Protein AF-A0A7Y4Y0A0-F1 (afdb_monomer_lite)

pLDDT: mean 89.07, std 7.07, range [52.88, 96.69]

Sequence (64 aa):
MMTFQIVQQQFLAHLRNPKQVAAPIGFNASRVGVYVDFLYNKFNDSLSACFPVTQQLLGELAWQ

Radius of gyration: 15.24 Å; chains: 1; bounding box: 42×18×36 Å

Secondary structure (DSSP, 8-state):
--HHHHHHHHHHHHHH-TTTSPPPTTS-HHHHHHHHHHHHHHHHHHHHHH-HHHHHHH-HHHH-

Structure (mmCIF, N/CA/C/O backbone):
data_AF-A0A7Y4Y0A0-F1
#
_entry.id   AF-A0A7Y4Y0A0-F1
#
loop_
_atom_site.group_PDB
_atom_site.id
_atom_site.type_symbol
_atom_site.label_atom_id
_atom_site.label_alt_id
_atom_site.label_comp_id
_atom_site.label_asym_id
_atom_site.label_entity_id
_atom_site.label_seq_id
_atom_site.pdbx_PDB_ins_code
_atom_site.Cartn_x
_atom_site.Cartn_y
_atom_site.Cartn_z
_atom_site.occupancy
_atom_site.B_iso_or_equiv
_atom_site.auth_seq_id
_atom_site.auth_comp_id
_atom_site.auth_asym_id
_atom_site.auth_atom_id
_atom_site.pdbx_PDB_model_num
ATOM 1 N N . MET A 1 1 ? 27.727 7.449 -14.133 1.00 52.88 1 MET A N 1
ATOM 2 C CA . MET A 1 1 ? 27.590 6.943 -12.750 1.00 52.88 1 MET A CA 1
ATOM 3 C C . MET A 1 1 ? 26.216 7.362 -12.212 1.00 52.88 1 MET A C 1
ATOM 5 O O . MET A 1 1 ? 26.151 8.288 -11.432 1.00 52.88 1 MET A O 1
ATOM 9 N N . MET A 1 2 ? 25.113 6.784 -12.719 1.00 56.41 2 MET A N 1
ATOM 10 C CA . MET A 1 2 ? 23.732 7.191 -12.352 1.00 56.41 2 MET A CA 1
ATOM 11 C C . MET A 1 2 ? 22.655 6.105 -12.577 1.00 56.41 2 MET A C 1
ATOM 13 O O . MET A 1 2 ? 21.495 6.318 -12.254 1.00 56.41 2 MET A O 1
ATOM 17 N N . THR A 1 3 ? 22.983 4.923 -13.108 1.00 78.44 3 THR A N 1
ATOM 18 C CA . THR A 1 3 ? 21.962 3.935 -13.508 1.00 78.44 3 THR A CA 1
ATOM 19 C C . THR A 1 3 ? 21.241 3.302 -12.315 1.00 78.44 3 THR A C 1
ATOM 21 O O . THR A 1 3 ? 20.025 3.158 -12.335 1.00 78.44 3 THR A O 1
ATOM 24 N N . PHE A 1 4 ? 21.971 2.979 -11.242 1.00 85.62 4 PHE A N 1
ATOM 25 C CA . PHE A 1 4 ? 21.384 2.358 -10.050 1.00 85.62 4 PHE A CA 1
ATOM 26 C C . PHE A 1 4 ? 20.404 3.288 -9.323 1.00 85.62 4 PHE A C 1
ATOM 28 O O . PHE A 1 4 ? 19.314 2.864 -8.956 1.00 85.62 4 PHE A O 1
ATOM 35 N N . GLN A 1 5 ? 20.756 4.567 -9.157 1.00 89.56 5 GLN A N 1
ATOM 36 C CA . GLN A 1 5 ? 19.894 5.539 -8.478 1.00 89.56 5 GLN A CA 1
ATOM 37 C C . GLN A 1 5 ? 18.594 5.785 -9.253 1.00 89.56 5 GLN A C 1
ATOM 39 O O . GLN A 1 5 ? 17.533 5.861 -8.641 1.00 89.56 5 GLN A O 1
ATOM 44 N N . ILE A 1 6 ? 18.661 5.835 -10.589 1.00 88.81 6 ILE A N 1
ATOM 45 C CA . ILE A 1 6 ? 17.477 5.955 -11.452 1.00 88.81 6 ILE A CA 1
ATOM 46 C C . ILE A 1 6 ? 16.567 4.735 -11.278 1.00 88.81 6 ILE A C 1
ATOM 48 O O . ILE A 1 6 ? 15.370 4.891 -11.044 1.00 88.81 6 ILE A O 1
ATOM 52 N N . VAL A 1 7 ? 17.132 3.525 -11.321 1.00 88.62 7 VAL A N 1
ATOM 53 C CA . VAL A 1 7 ? 16.366 2.289 -11.102 1.00 88.62 7 VAL A CA 1
ATOM 54 C C . VAL A 1 7 ? 15.752 2.264 -9.699 1.00 88.62 7 VAL A C 1
ATOM 56 O O . VAL A 1 7 ? 14.583 1.917 -9.551 1.00 88.62 7 VAL A O 1
ATOM 59 N N . GLN A 1 8 ? 16.487 2.697 -8.671 1.00 89.44 8 GLN A N 1
ATOM 60 C CA . GLN A 1 8 ? 15.976 2.782 -7.302 1.00 89.44 8 GLN A CA 1
ATOM 61 C C . GLN A 1 8 ? 14.815 3.778 -7.190 1.00 89.44 8 GLN A C 1
ATOM 63 O O . GLN A 1 8 ? 13.814 3.481 -6.542 1.00 89.44 8 GLN A O 1
ATOM 68 N N . GLN A 1 9 ? 14.914 4.946 -7.828 1.00 90.75 9 GLN A N 1
ATOM 69 C CA . GLN A 1 9 ? 13.835 5.937 -7.843 1.00 90.75 9 GLN A CA 1
ATOM 70 C C . GLN A 1 9 ? 12.588 5.411 -8.557 1.00 90.75 9 GLN A C 1
ATOM 72 O O . GLN A 1 9 ? 11.489 5.549 -8.026 1.00 90.75 9 GLN A O 1
ATOM 77 N N . GLN A 1 10 ? 12.752 4.769 -9.717 1.00 89.56 10 GLN A N 1
ATOM 78 C CA . GLN A 1 10 ? 11.647 4.148 -10.453 1.00 89.56 10 GLN A CA 1
ATOM 79 C C . GLN A 1 10 ? 10.983 3.040 -9.633 1.00 89.56 10 GLN A C 1
ATOM 81 O O . GLN A 1 10 ? 9.757 2.963 -9.570 1.00 89.56 10 GLN A O 1
ATOM 86 N N . PHE A 1 11 ? 11.785 2.218 -8.955 1.00 89.88 11 PHE A N 1
ATOM 87 C CA . PHE A 1 11 ? 11.278 1.176 -8.073 1.00 89.88 11 PHE A CA 1
ATOM 88 C C . PHE A 1 11 ? 10.492 1.773 -6.901 1.00 89.88 11 PHE A C 1
ATOM 90 O O . PHE A 1 11 ? 9.342 1.407 -6.699 1.00 89.88 11 PHE A O 1
ATOM 97 N N . LEU A 1 12 ? 11.046 2.755 -6.182 1.00 90.56 12 LEU A N 1
ATOM 98 C CA . LEU A 1 12 ? 10.352 3.428 -5.075 1.00 90.56 12 LEU A CA 1
ATOM 99 C C . LEU A 1 12 ? 9.068 4.142 -5.524 1.00 90.56 12 LEU A C 1
ATOM 101 O O . LEU A 1 12 ? 8.083 4.142 -4.785 1.00 90.56 12 LEU A O 1
ATOM 105 N N . ALA A 1 13 ? 9.065 4.738 -6.719 1.00 91.62 13 ALA A N 1
ATOM 106 C CA . ALA A 1 13 ? 7.868 5.336 -7.302 1.00 91.62 13 ALA A CA 1
ATOM 107 C C . ALA A 1 13 ? 6.784 4.276 -7.554 1.00 91.62 13 ALA A C 1
ATOM 109 O O . ALA A 1 13 ? 5.630 4.493 -7.185 1.00 91.62 13 ALA A O 1
ATOM 110 N N . HIS A 1 14 ? 7.164 3.112 -8.092 1.00 91.81 14 HIS A N 1
ATOM 111 C CA . HIS A 1 14 ? 6.257 1.979 -8.260 1.00 91.81 14 HIS A CA 1
ATOM 112 C C . HIS A 1 14 ? 5.725 1.456 -6.921 1.00 91.81 14 HIS A C 1
ATOM 114 O O . HIS A 1 14 ? 4.527 1.249 -6.790 1.00 91.81 14 HIS A O 1
ATOM 120 N N . LEU A 1 15 ? 6.568 1.316 -5.895 1.00 88.94 15 LEU A N 1
ATOM 121 C CA . LEU A 1 15 ? 6.125 0.829 -4.581 1.00 88.94 15 LEU A CA 1
ATOM 122 C C . LEU A 1 15 ? 5.098 1.736 -3.906 1.00 88.94 15 LEU A C 1
ATOM 124 O O . LEU A 1 15 ? 4.194 1.248 -3.237 1.00 88.94 15 LEU A O 1
ATOM 128 N N . ARG A 1 16 ? 5.242 3.055 -4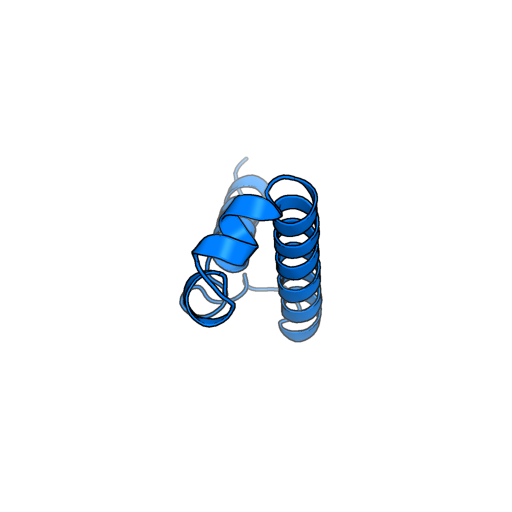.061 1.00 88.62 16 ARG A N 1
ATOM 129 C CA . ARG A 1 16 ? 4.307 4.028 -3.480 1.00 88.62 16 ARG A CA 1
ATOM 130 C C . ARG A 1 16 ? 2.985 4.083 -4.227 1.00 88.62 16 ARG A C 1
ATOM 132 O O . ARG A 1 16 ? 1.967 4.409 -3.628 1.00 88.62 16 ARG A O 1
ATOM 139 N N . ASN A 1 17 ? 3.008 3.831 -5.533 1.00 90.00 17 ASN A N 1
ATOM 140 C CA . ASN A 1 17 ? 1.828 3.951 -6.372 1.00 90.00 17 ASN A CA 1
ATOM 141 C C . ASN A 1 17 ? 1.806 2.877 -7.473 1.00 90.00 17 ASN A C 1
ATOM 143 O O . ASN A 1 17 ? 1.932 3.189 -8.660 1.00 90.00 17 ASN A O 1
ATOM 147 N N . PRO A 1 18 ? 1.625 1.604 -7.088 1.00 87.81 18 PRO A N 1
ATOM 148 C CA . PRO A 1 18 ? 1.759 0.456 -7.989 1.00 87.81 18 PRO A CA 1
ATOM 149 C C . PRO A 1 18 ? 0.682 0.424 -9.078 1.00 87.81 18 PRO A C 1
ATOM 151 O O . PRO A 1 18 ? 0.881 -0.186 -10.125 1.00 87.81 18 PRO A O 1
ATOM 154 N N . LYS A 1 19 ? -0.459 1.092 -8.847 1.00 87.56 19 LYS A N 1
ATOM 155 C CA . LYS A 1 19 ? -1.572 1.186 -9.804 1.00 87.56 19 LYS A CA 1
ATOM 156 C C . LYS A 1 19 ? -1.333 2.231 -10.898 1.00 87.56 19 LYS A C 1
ATOM 158 O O . LYS A 1 19 ? -1.883 2.083 -11.984 1.00 87.56 19 LYS A O 1
ATOM 163 N N . GLN A 1 20 ? -0.562 3.288 -10.622 1.00 89.69 20 GLN A N 1
ATOM 164 C CA . GLN A 1 20 ? -0.342 4.393 -11.570 1.00 89.69 20 GLN A CA 1
ATOM 165 C C . GLN A 1 20 ? 1.069 4.405 -12.166 1.00 89.69 20 GLN A C 1
ATOM 167 O O . GLN A 1 20 ? 1.265 4.908 -13.270 1.00 89.69 20 GLN A O 1
ATOM 172 N N . VAL A 1 21 ? 2.057 3.856 -11.459 1.00 90.38 21 VAL A N 1
ATOM 173 C CA . VAL A 1 21 ? 3.447 3.784 -11.914 1.00 90.38 21 VAL A CA 1
ATOM 174 C C . VAL A 1 21 ? 3.736 2.355 -12.351 1.00 90.38 21 VAL A C 1
ATOM 176 O O . VAL A 1 21 ? 3.515 1.426 -11.586 1.00 90.38 21 VAL A O 1
ATOM 179 N N . ALA A 1 22 ? 4.243 2.157 -13.567 1.00 87.81 22 ALA A N 1
ATOM 180 C CA . ALA A 1 22 ? 4.618 0.829 -14.051 1.00 87.81 22 ALA A CA 1
ATOM 181 C C . ALA A 1 22 ? 5.854 0.283 -13.317 1.00 87.81 22 ALA A C 1
ATOM 183 O O . ALA A 1 22 ? 6.711 1.045 -12.862 1.00 87.81 22 ALA A O 1
ATOM 184 N N . ALA A 1 23 ? 5.963 -1.045 -13.224 1.00 86.44 23 ALA A N 1
ATOM 185 C CA . ALA A 1 23 ? 7.155 -1.678 -12.674 1.00 86.44 23 ALA A CA 1
ATOM 186 C C . ALA A 1 23 ? 8.389 -1.330 -13.537 1.00 86.44 23 ALA A C 1
ATOM 188 O O . ALA A 1 23 ? 8.270 -1.268 -14.766 1.00 86.44 23 ALA A O 1
ATOM 189 N N . PRO A 1 24 ? 9.573 -1.112 -12.933 1.00 86.31 24 PRO A N 1
ATOM 190 C CA . PRO A 1 24 ? 10.776 -0.790 -13.693 1.00 86.31 24 PRO A CA 1
ATOM 191 C C . PRO A 1 24 ? 11.134 -1.893 -14.699 1.00 86.31 24 PRO A C 1
ATOM 193 O O . PRO A 1 24 ? 10.953 -3.086 -14.440 1.00 86.31 24 PRO A O 1
ATOM 196 N N . ILE A 1 25 ? 11.682 -1.496 -15.848 1.00 83.75 25 ILE A N 1
ATOM 197 C CA . ILE A 1 25 ? 12.068 -2.421 -16.922 1.00 83.75 25 ILE A CA 1
ATOM 198 C C . ILE A 1 25 ? 13.132 -3.402 -16.404 1.00 83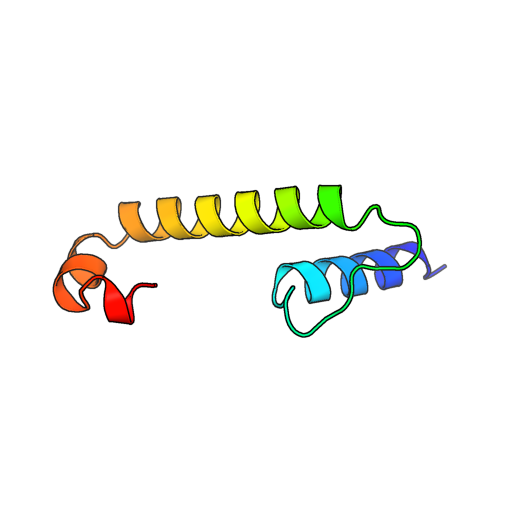.75 25 ILE A C 1
ATOM 200 O O . ILE A 1 25 ? 14.096 -3.003 -15.753 1.00 83.75 25 ILE A O 1
ATOM 204 N N . GLY A 1 26 ? 12.955 -4.693 -16.699 1.00 84.31 26 GLY A N 1
ATOM 205 C CA . GLY A 1 26 ? 13.851 -5.769 -16.255 1.00 84.31 26 GLY A CA 1
ATOM 206 C C . GLY A 1 26 ? 13.459 -6.417 -14.923 1.00 84.31 26 GLY A C 1
ATOM 207 O O . GLY A 1 26 ? 14.072 -7.409 -14.531 1.00 84.31 26 GLY A O 1
ATOM 208 N N . PHE A 1 27 ? 12.421 -5.916 -14.247 1.00 84.56 27 PHE A N 1
ATOM 209 C CA . PHE A 1 27 ? 11.870 -6.537 -13.044 1.00 84.56 27 PHE A CA 1
ATOM 210 C C . PHE A 1 27 ? 10.707 -7.468 -13.392 1.00 84.56 27 PHE A C 1
ATOM 212 O O . PHE A 1 27 ? 9.913 -7.210 -14.295 1.00 84.56 27 PHE A O 1
ATOM 219 N N . ASN A 1 28 ? 10.574 -8.559 -12.639 1.00 88.25 28 ASN A N 1
ATOM 220 C CA . ASN A 1 28 ? 9.412 -9.432 -12.752 1.00 88.25 28 ASN A CA 1
ATOM 221 C C . ASN A 1 28 ? 8.210 -8.779 -12.050 1.00 88.25 28 ASN A C 1
ATOM 223 O O . ASN A 1 28 ? 8.200 -8.678 -10.823 1.00 88.25 28 ASN A O 1
ATOM 227 N N . ALA A 1 29 ? 7.200 -8.369 -12.822 1.00 86.06 29 ALA A N 1
ATOM 228 C CA . ALA A 1 29 ? 6.020 -7.673 -12.306 1.00 86.06 29 ALA A CA 1
ATOM 229 C C . ALA A 1 29 ? 5.300 -8.439 -11.181 1.00 86.06 29 ALA A C 1
ATOM 231 O O . ALA A 1 29 ? 4.912 -7.828 -10.190 1.00 86.06 29 ALA A O 1
ATOM 232 N N . SER A 1 30 ? 5.191 -9.770 -11.266 1.00 87.38 30 SER A N 1
ATOM 233 C CA . SER A 1 30 ? 4.563 -10.579 -10.211 1.00 87.38 30 SER A CA 1
ATOM 234 C C . SER A 1 30 ? 5.340 -10.518 -8.895 1.00 87.38 30 SER A C 1
ATOM 236 O O . SER A 1 30 ? 4.745 -10.351 -7.835 1.00 87.38 30 SER A O 1
ATOM 238 N N . ARG A 1 31 ? 6.676 -10.607 -8.941 1.00 88.38 31 ARG A N 1
ATOM 239 C CA . ARG A 1 31 ? 7.519 -10.507 -7.734 1.00 88.38 31 ARG A CA 1
ATOM 240 C C . ARG A 1 31 ? 7.465 -9.118 -7.115 1.00 88.38 31 ARG A C 1
ATOM 242 O O . ARG A 1 31 ? 7.464 -8.995 -5.894 1.00 88.38 31 ARG A O 1
ATOM 249 N N . VAL A 1 32 ? 7.425 -8.087 -7.954 1.00 89.31 32 VAL A N 1
ATOM 250 C CA . VAL A 1 32 ? 7.280 -6.710 -7.481 1.00 89.31 32 VAL A CA 1
ATOM 251 C C . VAL A 1 32 ? 5.910 -6.515 -6.827 1.00 89.31 32 VAL A C 1
ATOM 253 O O . VAL A 1 32 ? 5.858 -5.927 -5.754 1.00 89.31 32 VAL A O 1
ATOM 256 N N . GLY A 1 33 ? 4.841 -7.089 -7.389 1.00 88.38 33 GLY A N 1
ATOM 257 C CA . GLY A 1 33 ? 3.506 -7.093 -6.779 1.00 88.38 33 GLY A CA 1
ATOM 258 C C . GLY A 1 33 ? 3.489 -7.722 -5.384 1.00 88.38 33 GLY A C 1
ATOM 259 O O . GLY A 1 33 ? 3.037 -7.091 -4.438 1.00 88.38 33 GLY A O 1
ATO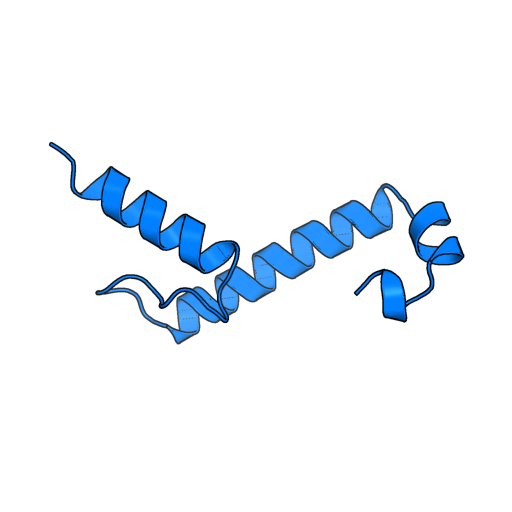M 260 N N . VAL A 1 34 ? 4.109 -8.895 -5.212 1.00 90.94 34 VAL A N 1
ATOM 261 C CA . VAL A 1 34 ? 4.243 -9.525 -3.881 1.00 90.94 34 VAL A CA 1
ATOM 262 C C . VAL A 1 34 ? 4.958 -8.603 -2.887 1.00 90.94 34 VAL A C 1
ATOM 264 O O . VAL A 1 34 ? 4.590 -8.533 -1.717 1.00 90.94 34 VAL A O 1
ATOM 267 N N . TYR A 1 35 ? 5.988 -7.886 -3.339 1.00 90.88 35 TYR A N 1
ATOM 268 C CA . TYR A 1 35 ? 6.728 -6.964 -2.482 1.00 90.88 35 TYR A CA 1
ATOM 269 C C . TYR A 1 35 ? 5.919 -5.705 -2.126 1.00 90.88 35 TYR A C 1
ATOM 271 O O . TYR A 1 35 ? 6.010 -5.220 -0.999 1.00 90.88 35 TYR A O 1
ATOM 279 N N . VAL A 1 36 ? 5.104 -5.205 -3.057 1.00 90.69 36 VAL A N 1
ATOM 280 C CA . VAL A 1 36 ? 4.135 -4.126 -2.819 1.00 90.69 36 VAL A CA 1
ATOM 281 C C . VAL A 1 36 ? 3.130 -4.538 -1.744 1.00 90.69 36 VAL A C 1
ATOM 283 O O . VAL A 1 36 ? 2.977 -3.815 -0.759 1.00 90.69 36 VAL A O 1
ATOM 286 N N . ASP A 1 37 ? 2.509 -5.709 -1.890 1.00 92.19 37 ASP A N 1
ATOM 287 C CA . ASP A 1 37 ? 1.512 -6.214 -0.940 1.00 92.19 37 ASP A CA 1
ATOM 288 C C . ASP A 1 37 ? 2.129 -6.416 0.448 1.00 92.19 37 ASP A C 1
ATOM 290 O O . ASP A 1 37 ? 1.571 -6.002 1.465 1.00 92.19 37 ASP A O 1
ATOM 294 N N . PHE A 1 38 ? 3.331 -6.997 0.499 1.00 93.88 38 PHE A N 1
ATOM 295 C CA . PHE A 1 38 ? 4.069 -7.177 1.746 1.00 93.88 38 PHE A CA 1
ATOM 296 C C . PHE A 1 38 ? 4.354 -5.845 2.451 1.00 93.88 38 PHE A C 1
ATOM 298 O O . PHE A 1 38 ? 4.147 -5.734 3.660 1.00 93.88 38 PHE A O 1
ATOM 305 N N . LEU A 1 39 ? 4.825 -4.834 1.715 1.00 92.00 39 LEU A N 1
ATOM 306 C CA . LEU A 1 39 ? 5.099 -3.516 2.285 1.00 92.00 39 LEU A CA 1
ATOM 307 C C . LEU A 1 39 ? 3.828 -2.836 2.784 1.00 92.00 39 LEU A C 1
ATOM 309 O O . LEU A 1 39 ? 3.837 -2.305 3.894 1.00 92.00 39 LEU A O 1
ATOM 313 N N . TYR A 1 40 ? 2.752 -2.865 1.996 1.00 91.19 40 TYR A N 1
ATOM 314 C CA . TYR A 1 40 ? 1.467 -2.304 2.404 1.00 91.19 40 TYR A CA 1
ATOM 315 C C . TYR A 1 40 ? 0.988 -2.943 3.710 1.00 91.19 40 TYR A C 1
ATOM 317 O O . TYR A 1 40 ? 0.733 -2.228 4.677 1.00 91.19 40 TYR A O 1
ATOM 325 N N . ASN A 1 41 ? 0.978 -4.277 3.776 1.00 92.81 41 ASN A N 1
ATOM 326 C CA . ASN A 1 41 ? 0.570 -5.008 4.974 1.00 92.81 41 ASN A CA 1
ATOM 327 C C . ASN A 1 41 ? 1.437 -4.636 6.180 1.00 92.81 41 ASN A C 1
ATOM 329 O O . ASN A 1 41 ? 0.912 -4.360 7.251 1.00 92.81 41 ASN A O 1
ATOM 333 N N . LYS A 1 42 ? 2.759 -4.518 6.005 1.00 94.19 42 LYS A N 1
ATOM 334 C CA . LYS A 1 42 ? 3.655 -4.090 7.089 1.00 94.19 42 LYS A CA 1
ATOM 335 C C . LYS A 1 42 ? 3.330 -2.698 7.623 1.00 94.19 42 LYS A C 1
ATOM 337 O O . LYS A 1 42 ? 3.345 -2.508 8.840 1.00 94.19 42 LYS A O 1
ATOM 342 N N . PHE A 1 43 ? 3.057 -1.733 6.747 1.00 91.88 43 PHE A N 1
ATOM 343 C CA . PHE A 1 43 ? 2.663 -0.395 7.182 1.00 91.88 43 PHE A CA 1
ATOM 344 C C . PHE A 1 43 ? 1.286 -0.401 7.838 1.00 91.88 43 PHE A C 1
ATOM 346 O O . PHE A 1 43 ? 1.143 0.179 8.910 1.00 91.88 43 PHE A O 1
ATOM 353 N N . ASN A 1 44 ? 0.307 -1.086 7.249 1.00 92.00 44 ASN A N 1
ATOM 354 C CA . ASN A 1 44 ? -1.032 -1.199 7.816 1.00 92.00 44 ASN A CA 1
ATOM 355 C C . ASN A 1 44 ? -1.003 -1.839 9.212 1.00 92.00 44 ASN A C 1
ATOM 357 O O . ASN A 1 44 ? -1.581 -1.285 10.144 1.00 92.00 44 ASN A O 1
ATOM 361 N N . ASP A 1 45 ? -0.285 -2.949 9.384 1.00 93.88 45 ASP A N 1
ATOM 362 C CA . ASP A 1 45 ? -0.156 -3.640 10.670 1.00 93.88 45 ASP A CA 1
ATOM 363 C C . ASP A 1 45 ? 0.525 -2.744 11.708 1.00 93.88 45 ASP A C 1
ATOM 365 O O . ASP A 1 45 ? 0.063 -2.627 12.844 1.00 93.88 45 ASP A O 1
ATOM 369 N N . SER A 1 46 ? 1.605 -2.060 11.314 1.00 95.69 46 SER A N 1
ATOM 370 C CA . SER A 1 46 ? 2.322 -1.148 12.205 1.00 95.69 46 SER A CA 1
ATOM 371 C C . SER A 1 46 ? 1.468 0.055 12.604 1.00 95.69 46 SER A C 1
ATOM 373 O O . SER A 1 46 ? 1.482 0.444 13.769 1.00 95.69 46 SER A O 1
ATOM 375 N N . LEU A 1 47 ? 0.739 0.658 11.664 1.00 93.94 47 LEU A N 1
ATOM 376 C CA . LEU A 1 47 ? -0.140 1.791 11.943 1.00 93.94 47 LEU A CA 1
ATOM 377 C C . LEU A 1 47 ? -1.332 1.361 12.800 1.00 93.94 47 LEU A C 1
ATOM 379 O O . LEU A 1 47 ? -1.677 2.070 13.739 1.00 93.94 47 LEU A O 1
ATOM 383 N N . SER A 1 48 ? -1.906 0.187 12.540 1.00 93.19 48 SER A N 1
ATOM 384 C CA . SER A 1 48 ? -3.023 -0.352 13.328 1.00 93.19 48 SER A CA 1
ATOM 385 C C . SER A 1 48 ? -2.587 -0.631 14.770 1.00 93.19 48 SER A C 1
ATOM 387 O O . SER A 1 48 ? -3.300 -0.301 15.714 1.00 93.19 48 SER A O 1
ATOM 389 N N . ALA A 1 49 ? -1.375 -1.165 14.958 1.00 94.19 49 ALA A N 1
ATOM 390 C CA . ALA A 1 49 ? -0.809 -1.402 16.284 1.00 94.19 49 ALA A CA 1
ATOM 391 C C . ALA A 1 49 ? -0.483 -0.100 17.040 1.00 94.19 49 ALA A C 1
ATOM 393 O O . ALA A 1 49 ? -0.695 -0.023 18.250 1.00 94.19 49 ALA A O 1
ATOM 394 N N . CYS A 1 50 ? 0.027 0.923 16.347 1.00 96.69 50 CYS A N 1
ATOM 395 C CA . CYS A 1 50 ? 0.399 2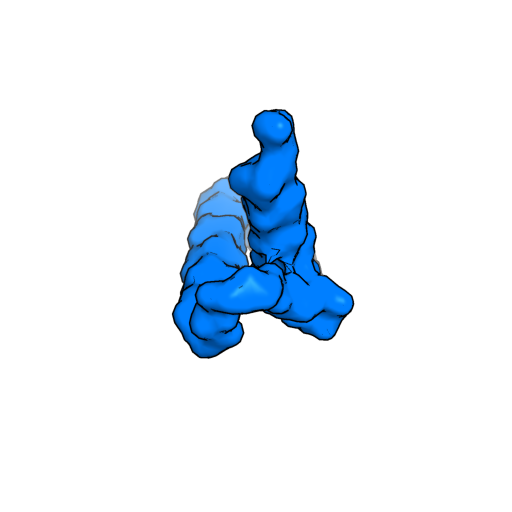.199 16.965 1.00 96.69 50 CYS A CA 1
ATOM 396 C C . CYS A 1 50 ? -0.793 3.141 17.202 1.00 96.69 50 CYS A C 1
ATOM 398 O O . CYS A 1 50 ? -0.745 3.951 18.127 1.00 96.69 50 CYS A O 1
ATOM 400 N N . PHE A 1 51 ? -1.853 3.055 16.390 1.00 95.12 51 PHE A N 1
ATOM 401 C CA . PHE A 1 51 ? -2.993 3.981 16.413 1.00 95.12 51 PHE A CA 1
ATOM 402 C C . PHE A 1 51 ? -4.363 3.276 16.510 1.00 95.12 51 PHE A C 1
ATOM 404 O O . PHE A 1 51 ? -5.287 3.622 15.768 1.00 95.12 51 PHE A O 1
ATOM 411 N N . PRO A 1 52 ? -4.557 2.334 17.455 1.00 93.81 52 PRO A N 1
ATOM 412 C CA . PRO A 1 52 ? -5.778 1.529 17.525 1.00 93.81 52 PRO A CA 1
ATOM 413 C C . PRO A 1 52 ? -7.037 2.366 17.801 1.00 93.81 52 PRO A C 1
ATOM 415 O O . PRO A 1 52 ? -8.107 2.077 17.275 1.00 93.81 52 PRO A O 1
ATOM 418 N N . VAL A 1 53 ? -6.926 3.443 18.588 1.00 95.94 53 VAL A N 1
ATOM 419 C CA . VAL A 1 53 ? -8.063 4.333 18.891 1.00 95.94 53 VAL A CA 1
ATOM 420 C C . VAL A 1 53 ? -8.472 5.141 17.659 1.00 95.94 53 VAL A C 1
ATOM 422 O O . VAL A 1 53 ? -9.657 5.273 17.370 1.00 95.94 53 VAL A O 1
ATOM 425 N N . THR A 1 54 ? -7.507 5.658 16.895 1.00 94.06 54 THR A N 1
ATOM 426 C CA . THR A 1 54 ? -7.787 6.393 15.653 1.00 94.06 54 THR A CA 1
ATOM 427 C C . THR A 1 54 ? -8.446 5.486 14.617 1.00 94.06 54 THR A C 1
ATOM 429 O O . THR A 1 54 ? -9.419 5.898 13.992 1.00 94.06 54 THR A O 1
ATOM 432 N N . GLN A 1 55 ? -7.976 4.242 14.492 1.00 92.25 55 GLN A N 1
ATOM 433 C CA . GLN A 1 55 ? -8.600 3.229 13.640 1.00 92.25 55 GLN A CA 1
ATOM 434 C C . GLN A 1 55 ? -10.057 2.954 14.048 1.00 92.25 55 GLN A C 1
ATOM 4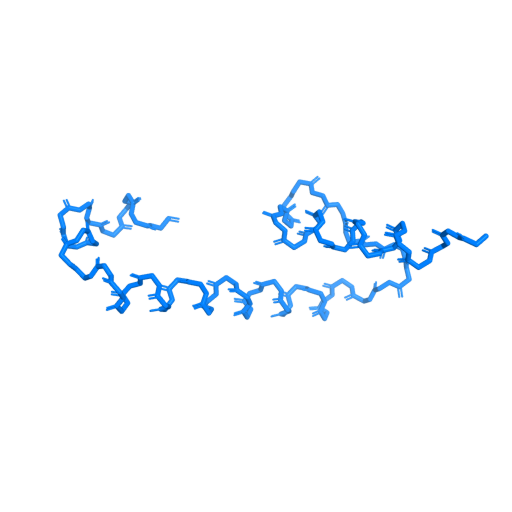36 O O . GLN A 1 55 ? -10.936 2.932 13.190 1.00 92.25 55 GLN A O 1
ATOM 441 N N . GLN A 1 56 ? -10.338 2.809 15.349 1.00 93.06 56 GLN A N 1
ATOM 442 C CA . GLN A 1 56 ? -11.706 2.615 15.850 1.00 93.06 56 GLN A CA 1
ATOM 443 C C . GLN A 1 56 ? -12.619 3.814 15.568 1.00 93.06 56 GLN A C 1
ATOM 445 O O . GLN A 1 56 ? -13.783 3.627 15.223 1.00 93.06 56 GLN A O 1
ATOM 450 N N . LEU A 1 57 ? -12.103 5.038 15.705 1.00 95.81 57 LEU A N 1
ATOM 451 C CA . LEU A 1 57 ? -12.872 6.261 15.465 1.00 95.81 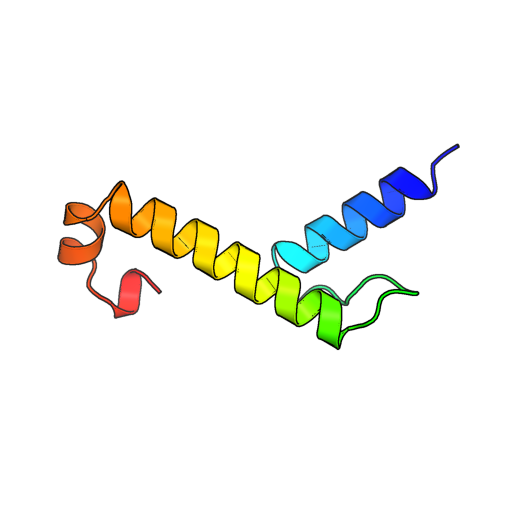57 LEU A CA 1
ATOM 452 C C . LEU A 1 57 ? -13.182 6.485 13.979 1.00 95.81 57 LEU A C 1
ATOM 454 O O . LEU A 1 57 ? -14.271 6.949 13.651 1.00 95.81 57 LEU A O 1
ATOM 458 N N . LEU A 1 58 ? -12.233 6.179 13.089 1.00 93.69 58 LEU A N 1
ATOM 459 C CA . LEU A 1 58 ? -12.404 6.322 11.640 1.00 93.69 58 LEU A CA 1
ATOM 460 C C . LEU A 1 58 ? -13.271 5.203 11.041 1.00 93.69 58 LEU A C 1
ATOM 462 O O . LEU A 1 58 ? -13.959 5.427 10.044 1.00 93.69 58 LEU A O 1
ATOM 466 N N . GLY A 1 59 ? -13.263 4.017 11.654 1.00 91.38 59 GLY A N 1
ATOM 467 C CA . GLY A 1 59 ? -13.912 2.826 11.111 1.00 91.38 59 GLY A CA 1
ATOM 468 C C . GLY A 1 59 ? -13.168 2.250 9.899 1.00 91.38 59 GLY A C 1
ATOM 469 O O . GLY A 1 59 ? -12.267 2.870 9.335 1.00 91.38 59 GLY A O 1
ATOM 470 N N . GLU A 1 60 ? -13.547 1.039 9.481 1.00 86.56 60 GLU A N 1
ATOM 471 C CA . GLU A 1 60 ? -12.812 0.279 8.453 1.00 86.56 60 GLU A CA 1
ATOM 472 C C . GLU A 1 60 ? -12.727 1.003 7.102 1.00 86.56 60 GLU A C 1
ATOM 474 O O . GLU A 1 60 ? -11.671 1.016 6.479 1.00 86.56 60 GLU A O 1
ATOM 479 N N . LEU A 1 61 ? -13.816 1.648 6.674 1.00 88.88 61 LEU A N 1
ATOM 480 C CA . LEU A 1 61 ? -13.916 2.300 5.364 1.00 88.88 61 LEU A CA 1
ATOM 481 C C . LEU A 1 61 ? -12.982 3.502 5.192 1.00 88.88 61 LEU A C 1
ATOM 483 O O . LEU A 1 61 ? -12.553 3.763 4.076 1.00 88.88 61 LEU A O 1
ATOM 487 N N . ALA A 1 62 ? -12.720 4.260 6.260 1.00 89.25 62 ALA A N 1
ATOM 488 C CA . ALA A 1 62 ? -11.834 5.424 6.203 1.00 89.25 62 ALA A CA 1
ATOM 489 C C . ALA A 1 62 ? -10.387 5.084 6.593 1.00 89.25 62 ALA A C 1
ATOM 491 O O . ALA A 1 62 ? -9.485 5.888 6.365 1.00 89.25 62 ALA A O 1
ATOM 492 N N . TRP A 1 63 ? -10.172 3.921 7.212 1.00 88.69 63 TRP A N 1
ATOM 493 C CA . TRP A 1 63 ? -8.847 3.422 7.566 1.00 88.69 63 TRP A CA 1
ATOM 494 C C . TRP A 1 63 ? -8.145 2.695 6.404 1.00 88.69 63 TRP A C 1
ATOM 496 O O . TRP A 1 63 ? -6.917 2.718 6.338 1.00 88.69 63 TRP A O 1
ATOM 506 N N . GLN A 1 64 ? -8.909 2.047 5.518 1.00 84.06 64 GLN A N 1
ATOM 507 C CA . GLN A 1 64 ? -8.426 1.325 4.328 1.00 84.06 64 GLN A CA 1
ATOM 508 C C . GLN A 1 64 ? -8.305 2.237 3.101 1.00 84.06 64 GLN A C 1
ATOM 510 O O . GLN A 1 64 ? -7.318 2.061 2.346 1.00 84.06 64 GLN A O 1
#

Foldseek 3Di:
DCPVVVLVVLLVVCLVPVPPRPHDPPDDNVVSVVVSVVVVVVVLVVCCVVCVVVCVVCDDVRSD